Protein AF-A0A5K1CTC6-F1 (afdb_monomer)

Secondary structure (DSSP, 8-state):
----------EEEEEEEE--TTHHHHHHHHHHTSTT--EEEEEEEEETTEEEEEEEE-

Radius of gyration: 13.99 Å; Cα contacts (8 Å, |Δi|>4): 79; chains: 1; bounding box: 30×16×48 Å

Solvent-accessible surface area (backbone atoms only — not comparable to full-atom values): 3622 Å² total; per-residue (Å²): 133,85,83,78,82,79,74,92,52,82,43,82,47,76,49,75,45,75,62,54,94,63,48,68,60,54,52,51,53,54,54,64,66,40,85,86,44,46,80,79,47,74,48,80,47,76,57,95,66,25,34,40,40,39,33,39,34,59

pLDDT: mean 85.31, std 13.43, range [42.25, 95.38]

Structure (mmCIF, N/CA/C/O backbone):
data_AF-A0A5K1CTC6-F1
#
_entry.id   AF-A0A5K1CTC6-F1
#
loop_
_atom_site.group_PDB
_atom_site.id
_atom_site.type_symbol
_atom_site.label_atom_id
_atom_site.label_alt_id
_atom_site.label_comp_id
_atom_site.label_asym_id
_atom_site.label_entity_id
_atom_site.label_seq_id
_atom_site.pdbx_PDB_ins_code
_atom_site.Cartn_x
_atom_site.Cartn_y
_atom_site.Cartn_z
_atom_site.occupancy
_atom_site.B_iso_or_equiv
_atom_site.auth_seq_id
_atom_site.auth_comp_id
_atom_site.auth_asym_id
_atom_site.auth_atom_id
_atom_site.pdbx_PDB_model_num
ATOM 1 N N . MET A 1 1 ? 14.520 6.135 -32.068 1.00 42.25 1 MET A N 1
ATOM 2 C CA . MET A 1 1 ? 13.833 5.663 -30.848 1.00 42.25 1 MET A CA 1
ATOM 3 C C . MET A 1 1 ? 14.807 5.825 -29.699 1.00 42.25 1 MET A C 1
ATOM 5 O O . MET A 1 1 ? 15.878 5.236 -29.764 1.00 42.25 1 MET A O 1
ATOM 9 N N . ALA A 1 2 ? 14.507 6.691 -28.731 1.00 42.62 2 ALA A N 1
ATOM 10 C CA . ALA A 1 2 ? 15.316 6.792 -27.522 1.00 42.62 2 ALA A CA 1
ATOM 11 C C . ALA A 1 2 ? 15.021 5.557 -26.663 1.00 42.62 2 ALA A C 1
ATOM 13 O O . ALA A 1 2 ? 13.866 5.305 -26.332 1.00 42.62 2 ALA A O 1
ATOM 14 N N . VAL A 1 3 ? 16.047 4.758 -26.378 1.00 50.59 3 VAL A N 1
ATOM 15 C CA . VAL A 1 3 ? 15.945 3.638 -25.441 1.00 50.59 3 VAL A CA 1
ATOM 16 C C . VAL A 1 3 ? 15.919 4.253 -24.047 1.00 50.59 3 VAL A C 1
ATOM 18 O O . VAL A 1 3 ? 16.952 4.691 -23.545 1.00 50.59 3 VAL A O 1
ATOM 21 N N . VAL A 1 4 ? 14.731 4.365 -23.456 1.00 57.31 4 VAL A N 1
ATOM 22 C CA . VAL A 1 4 ? 14.591 4.704 -22.039 1.00 57.31 4 VAL A CA 1
ATOM 23 C C . VAL A 1 4 ? 14.994 3.452 -21.268 1.00 57.31 4 VAL A C 1
ATOM 25 O O . VAL A 1 4 ? 14.319 2.431 -21.350 1.00 57.31 4 VAL A O 1
ATOM 28 N N . ARG A 1 5 ? 16.145 3.497 -20.593 1.00 49.03 5 ARG A N 1
ATOM 29 C CA . ARG A 1 5 ? 16.504 2.488 -19.595 1.00 49.03 5 ARG A CA 1
ATOM 30 C C . ARG A 1 5 ? 15.701 2.795 -18.337 1.00 49.03 5 ARG A C 1
ATOM 32 O O . ARG A 1 5 ? 15.970 3.792 -17.675 1.00 49.03 5 ARG A O 1
ATOM 39 N N . THR A 1 6 ? 14.708 1.971 -18.048 1.00 58.81 6 THR A N 1
ATOM 40 C CA . THR A 1 6 ? 14.100 1.873 -16.724 1.00 58.81 6 THR A CA 1
ATOM 41 C C . THR A 1 6 ? 15.001 0.962 -15.900 1.00 58.81 6 THR A C 1
ATOM 43 O O . THR A 1 6 ? 14.997 -0.253 -16.087 1.00 58.81 6 THR A O 1
ATOM 46 N N . ASP A 1 7 ? 15.863 1.549 -15.073 1.00 64.31 7 ASP A N 1
ATOM 47 C CA . ASP A 1 7 ? 16.585 0.774 -14.066 1.00 64.31 7 ASP A CA 1
ATOM 48 C C . ASP A 1 7 ? 15.563 0.341 -13.002 1.00 64.31 7 ASP A C 1
ATOM 50 O O . ASP A 1 7 ? 14.860 1.191 -12.454 1.00 64.31 7 ASP A O 1
ATOM 54 N N . GLU A 1 8 ? 15.452 -0.962 -12.724 1.00 65.38 8 GLU A N 1
ATOM 55 C CA . GLU A 1 8 ? 14.610 -1.475 -11.634 1.00 65.38 8 GLU A CA 1
ATOM 56 C C . GLU A 1 8 ? 15.122 -0.892 -10.308 1.00 65.38 8 GLU A C 1
ATOM 58 O O . GLU A 1 8 ? 16.227 -1.210 -9.8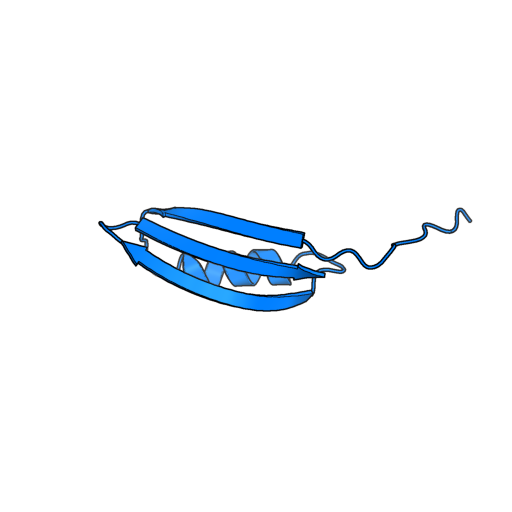59 1.00 65.38 8 GLU A O 1
ATOM 63 N N . CYS A 1 9 ? 14.344 0.005 -9.701 1.00 76.44 9 CYS A N 1
ATOM 64 C CA . CYS A 1 9 ? 14.712 0.704 -8.475 1.00 76.44 9 CYS A CA 1
ATOM 65 C C . CYS A 1 9 ? 13.719 0.353 -7.373 1.00 76.44 9 CYS A C 1
ATOM 67 O O . CYS A 1 9 ? 12.516 0.473 -7.556 1.00 76.44 9 CYS A O 1
ATOM 69 N N . GLU A 1 10 ? 14.222 -0.043 -6.207 1.00 84.44 10 GLU A N 1
ATOM 70 C CA . GLU A 1 10 ? 13.378 -0.283 -5.039 1.00 84.44 10 GLU A CA 1
ATOM 71 C C . GLU A 1 10 ? 13.092 1.044 -4.316 1.00 84.44 10 GLU A C 1
ATOM 73 O O . GLU A 1 10 ? 14.015 1.774 -3.937 1.00 84.44 10 GLU A O 1
ATOM 78 N N . PHE A 1 11 ? 11.814 1.355 -4.100 1.00 86.81 11 PHE A N 1
ATOM 79 C CA . PHE A 1 11 ? 11.368 2.543 -3.373 1.00 86.81 11 PHE A CA 1
ATOM 80 C C . PHE A 1 11 ? 10.563 2.179 -2.126 1.00 86.81 11 PHE A C 1
ATOM 82 O O . PHE A 1 11 ? 9.764 1.243 -2.108 1.00 86.81 11 PHE A O 1
ATOM 89 N N . PHE A 1 12 ? 10.709 3.005 -1.089 1.00 90.19 12 PHE A N 1
ATOM 90 C CA . PHE A 1 12 ? 9.941 2.906 0.149 1.00 90.19 12 PHE A CA 1
ATOM 91 C C . PHE A 1 12 ? 8.900 4.023 0.213 1.00 90.19 12 PHE A C 1
ATOM 93 O O . PHE A 1 12 ? 9.235 5.203 0.345 1.00 90.19 12 PHE A O 1
ATOM 100 N N . VAL A 1 13 ? 7.622 3.655 0.162 1.00 90.50 13 VAL A N 1
ATOM 101 C CA . VAL A 1 13 ? 6.491 4.583 0.251 1.00 90.50 13 VAL A CA 1
ATOM 102 C C . VAL A 1 13 ? 5.901 4.533 1.654 1.00 90.50 13 VAL A C 1
ATOM 104 O O . VAL A 1 13 ? 5.550 3.465 2.149 1.00 90.50 13 VAL A O 1
ATOM 107 N N . LYS A 1 14 ? 5.740 5.696 2.294 1.00 93.44 14 LYS A N 1
ATOM 108 C CA . LYS A 1 14 ? 5.039 5.834 3.577 1.00 93.44 14 LYS A CA 1
ATOM 109 C C . LYS A 1 14 ? 3.891 6.828 3.450 1.00 93.44 14 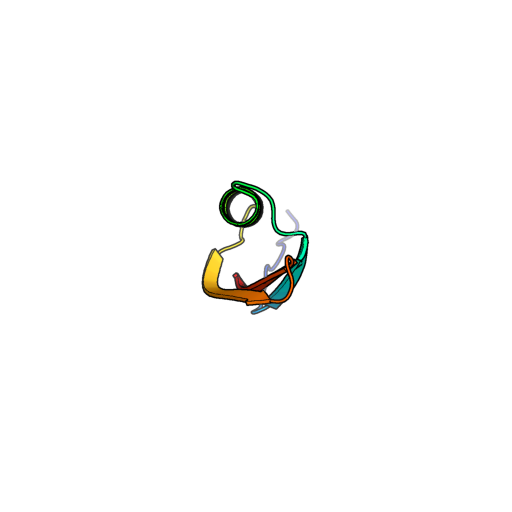LYS A C 1
ATOM 111 O O . LYS A 1 14 ? 4.114 8.002 3.170 1.00 93.44 14 LYS A O 1
ATOM 116 N N . ILE A 1 15 ? 2.674 6.366 3.710 1.00 92.12 15 ILE A N 1
ATOM 117 C CA . ILE A 1 15 ? 1.447 7.161 3.652 1.00 92.12 15 ILE A CA 1
ATOM 118 C C . ILE A 1 15 ? 0.837 7.203 5.046 1.00 92.12 15 ILE A C 1
ATOM 120 O O . ILE A 1 15 ? 0.475 6.171 5.608 1.00 92.12 15 ILE A O 1
ATOM 124 N N . ILE A 1 16 ? 0.706 8.411 5.593 1.00 94.00 16 ILE A N 1
ATOM 125 C CA . ILE A 1 16 ? 0.037 8.660 6.869 1.00 94.00 16 ILE A CA 1
ATOM 126 C C . ILE A 1 16 ? -1.188 9.520 6.589 1.00 94.00 16 ILE A C 1
ATOM 128 O O . ILE A 1 16 ? -1.062 10.627 6.067 1.00 94.00 16 ILE A O 1
ATOM 132 N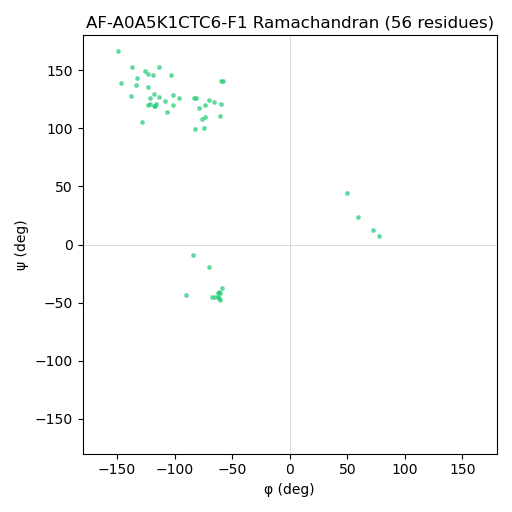 N . CYS A 1 17 ? -2.377 9.036 6.936 1.00 92.81 17 CYS A N 1
ATOM 133 C CA . CYS A 1 17 ? -3.601 9.815 6.771 1.00 92.81 17 CYS A CA 1
ATOM 134 C C . CYS A 1 17 ? -4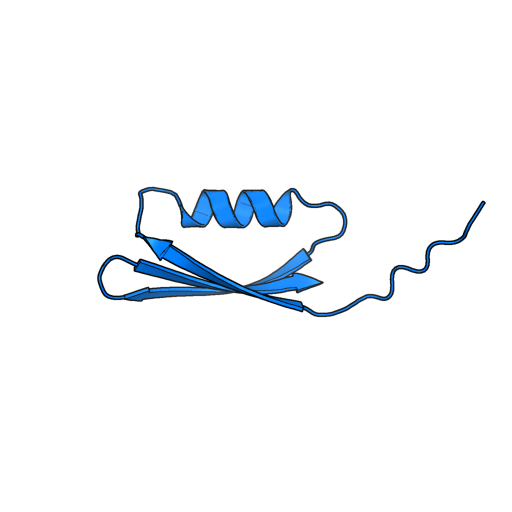.644 9.466 7.832 1.00 92.81 17 CYS A C 1
ATOM 136 O O . CYS A 1 17 ? -4.528 8.466 8.535 1.00 92.81 17 CYS A O 1
ATOM 138 N N . LYS A 1 18 ? -5.690 10.290 7.957 1.00 95.38 18 LYS A N 1
ATOM 139 C CA . LYS A 1 18 ? -6.819 9.980 8.844 1.00 95.38 18 LYS A CA 1
ATOM 140 C C . LYS A 1 18 ? -7.484 8.671 8.423 1.00 95.38 18 LYS A C 1
ATOM 142 O O . LYS A 1 18 ? -7.649 8.402 7.231 1.00 95.38 18 LYS A O 1
ATOM 147 N N . ALA A 1 19 ? -7.884 7.874 9.406 1.00 92.25 19 ALA A N 1
ATOM 148 C CA . ALA A 1 19 ? -8.643 6.662 9.175 1.00 92.25 19 ALA A CA 1
ATOM 149 C C . ALA A 1 19 ? -10.019 7.030 8.607 1.00 92.25 19 ALA A C 1
ATOM 151 O O . ALA A 1 19 ? -10.789 7.779 9.207 1.00 92.25 19 ALA A O 1
ATOM 152 N N . ALA A 1 20 ? -10.321 6.491 7.431 1.00 92.81 20 ALA A N 1
ATOM 153 C CA . ALA A 1 20 ? -11.614 6.607 6.780 1.00 92.81 20 ALA A CA 1
ATOM 154 C C . ALA A 1 20 ? -12.001 5.248 6.192 1.00 92.81 20 ALA A C 1
ATOM 156 O O . ALA A 1 20 ? -11.142 4.428 5.856 1.00 92.81 20 ALA A O 1
ATOM 157 N N . LYS A 1 21 ? -13.302 4.979 6.067 1.00 92.12 21 LYS A N 1
ATOM 158 C CA . LYS A 1 21 ? -13.781 3.690 5.557 1.00 92.12 21 LYS A CA 1
ATOM 159 C C . LYS A 1 21 ? -13.256 3.458 4.134 1.00 92.12 21 LYS A C 1
ATOM 161 O O . LYS A 1 21 ? -13.525 4.250 3.239 1.00 92.12 21 LYS A O 1
ATOM 166 N N . GLY A 1 22 ? -12.518 2.365 3.939 1.00 92.12 22 GLY A N 1
ATOM 167 C CA . GLY A 1 22 ? -11.993 1.961 2.630 1.00 92.12 22 GLY A CA 1
ATOM 168 C C . GLY A 1 22 ? -10.767 2.737 2.135 1.00 92.12 22 GLY A C 1
ATOM 169 O O . GLY A 1 22 ? -10.351 2.514 1.001 1.00 92.12 22 GLY A O 1
ATOM 170 N N . ILE A 1 23 ? -10.164 3.614 2.951 1.00 91.69 23 ILE A N 1
ATOM 171 C CA . ILE A 1 23 ? -9.004 4.414 2.524 1.00 91.69 23 ILE A CA 1
ATOM 172 C C . ILE A 1 23 ? -7.801 3.544 2.135 1.00 91.69 23 ILE A C 1
ATOM 174 O O . ILE A 1 23 ? -7.183 3.798 1.111 1.00 91.69 23 ILE A O 1
ATOM 178 N N . VAL A 1 24 ? -7.524 2.477 2.892 1.00 90.81 24 VAL A N 1
ATOM 179 C CA . VAL A 1 24 ? -6.412 1.549 2.618 1.00 90.81 24 VAL A CA 1
ATOM 180 C C . VAL A 1 24 ? -6.577 0.897 1.248 1.00 90.81 24 VAL A C 1
ATOM 182 O O . VAL A 1 24 ? -5.648 0.901 0.452 1.00 90.81 24 VAL A O 1
ATOM 185 N N . VAL A 1 25 ? -7.780 0.391 0.960 1.00 91.69 25 VAL A N 1
ATOM 186 C CA . VAL A 1 25 ? -8.090 -0.268 -0.315 1.00 91.69 25 VAL A CA 1
ATOM 187 C C . VAL A 1 25 ? -7.911 0.706 -1.474 1.00 91.69 25 VAL A C 1
ATOM 189 O O . VAL A 1 25 ? -7.249 0.370 -2.445 1.00 91.69 25 VAL A O 1
ATOM 192 N N . ARG A 1 26 ? -8.428 1.937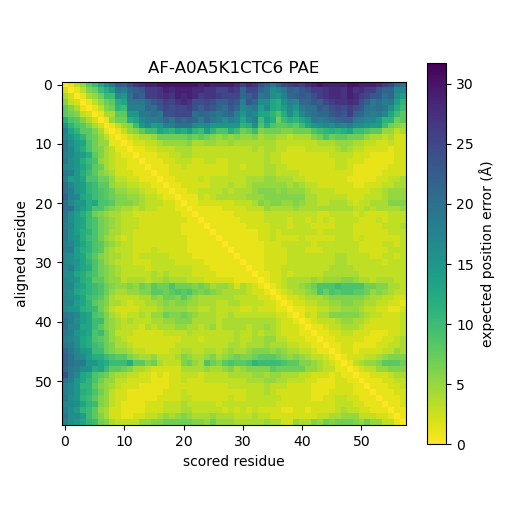 -1.352 1.00 93.88 26 ARG A N 1
ATOM 193 C CA . ARG A 1 26 ? -8.240 2.967 -2.385 1.00 93.88 26 ARG A CA 1
ATOM 194 C C . ARG A 1 26 ? -6.775 3.313 -2.613 1.00 93.88 26 ARG A C 1
ATOM 196 O O . ARG A 1 26 ? -6.381 3.501 -3.753 1.00 93.88 26 ARG A O 1
ATOM 203 N N . VAL A 1 27 ? -5.986 3.427 -1.548 1.00 90.38 27 VAL A N 1
ATOM 204 C CA . VAL A 1 27 ? -4.561 3.754 -1.662 1.00 90.38 27 VAL A CA 1
ATOM 205 C C . VAL A 1 27 ? -3.806 2.640 -2.387 1.00 90.38 27 VAL A C 1
ATOM 207 O O . VAL A 1 27 ? -3.046 2.940 -3.300 1.00 90.38 27 VAL A O 1
ATOM 21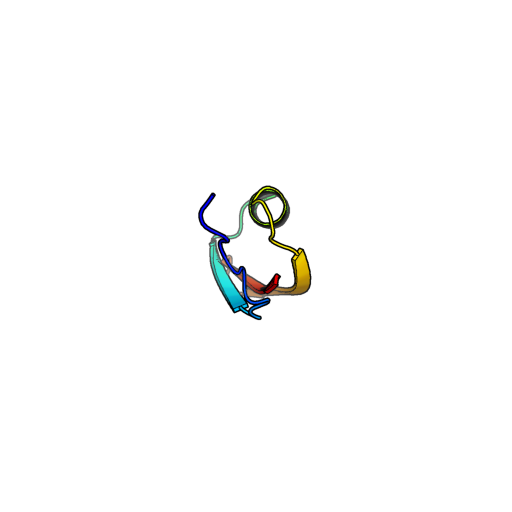0 N N . LEU A 1 28 ? -4.052 1.375 -2.035 1.00 88.88 28 LEU A N 1
ATOM 211 C CA . LEU A 1 28 ? -3.440 0.237 -2.725 1.00 88.88 28 LEU A CA 1
ATOM 212 C C . LEU A 1 28 ? -3.859 0.181 -4.199 1.00 88.88 28 LEU A C 1
ATOM 214 O O . LEU A 1 28 ? -2.996 0.090 -5.058 1.00 88.88 28 LEU A O 1
ATOM 218 N N . GLN A 1 29 ? -5.148 0.367 -4.497 1.00 91.38 29 GLN A N 1
ATOM 219 C CA . GLN A 1 29 ? -5.646 0.416 -5.877 1.00 91.38 29 GLN A CA 1
ATOM 220 C C . GLN A 1 29 ? -4.998 1.526 -6.711 1.00 91.38 29 GLN A C 1
ATOM 222 O O . GLN A 1 29 ? -4.753 1.333 -7.895 1.00 91.38 29 GLN A O 1
ATOM 227 N N . VAL A 1 30 ? -4.731 2.696 -6.118 1.00 90.56 30 VAL A N 1
ATOM 228 C CA . VAL A 1 30 ? -4.024 3.781 -6.814 1.00 90.56 30 VAL A CA 1
ATOM 229 C C . VAL A 1 30 ? -2.579 3.384 -7.094 1.00 90.56 30 VAL A C 1
ATOM 231 O O . VAL A 1 30 ? -2.119 3.591 -8.211 1.00 90.56 30 VAL A O 1
ATOM 234 N N . LEU A 1 31 ? -1.880 2.798 -6.119 1.00 87.75 31 LEU A N 1
ATOM 235 C CA . LEU A 1 31 ? -0.502 2.336 -6.308 1.00 87.75 31 LEU A CA 1
ATOM 236 C C . LEU A 1 31 ? -0.408 1.246 -7.387 1.00 87.75 31 LEU A C 1
ATOM 238 O O . LEU A 1 31 ? 0.470 1.324 -8.232 1.00 87.75 31 LEU A O 1
ATOM 242 N N . GLU A 1 32 ? -1.346 0.298 -7.404 1.00 87.75 32 GLU A N 1
ATOM 243 C CA . GLU A 1 32 ? -1.444 -0.758 -8.425 1.00 87.75 32 GLU A CA 1
ATOM 244 C C . GLU A 1 32 ? -1.883 -0.237 -9.805 1.00 87.75 32 GLU A C 1
ATOM 246 O O . GLU A 1 32 ? -1.700 -0.924 -10.804 1.00 87.75 32 GLU A O 1
ATOM 251 N N . SER A 1 33 ? -2.489 0.956 -9.881 1.00 91.19 33 SER A N 1
ATOM 252 C CA . SER A 1 33 ? -2.906 1.567 -11.153 1.00 91.19 33 SER A CA 1
ATOM 253 C C . SER A 1 33 ? -1.794 2.331 -11.874 1.00 91.19 33 SER A C 1
ATOM 255 O O . SER A 1 33 ? -2.010 2.799 -12.991 1.00 91.19 33 SER A O 1
ATOM 257 N N . LEU A 1 34 ? -0.644 2.520 -11.224 1.00 86.56 34 LEU A N 1
ATOM 258 C CA . LEU A 1 34 ? 0.514 3.171 -11.823 1.00 86.56 34 LEU A CA 1
ATOM 259 C C . LEU A 1 34 ? 1.267 2.149 -12.680 1.00 86.56 34 LEU A C 1
ATOM 261 O O . LEU A 1 34 ? 1.615 1.074 -12.196 1.00 86.56 34 LEU A O 1
ATOM 265 N N . ASP A 1 35 ? 1.505 2.494 -13.948 1.00 83.19 35 ASP A N 1
ATOM 266 C CA . ASP A 1 35 ? 2.287 1.655 -14.857 1.00 83.19 35 ASP A CA 1
ATOM 267 C C . ASP A 1 35 ? 3.689 1.411 -14.281 1.00 83.19 35 ASP A C 1
ATOM 269 O O . ASP A 1 35 ? 4.297 2.311 -13.699 1.00 83.19 35 ASP A O 1
ATOM 273 N N . ASP A 1 36 ? 4.178 0.183 -14.457 1.00 82.88 36 ASP A N 1
ATOM 274 C CA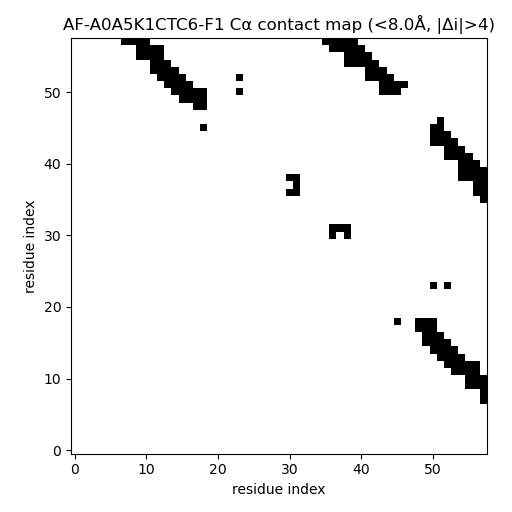 . ASP A 1 36 ? 5.498 -0.272 -14.011 1.00 82.88 36 ASP A CA 1
ATOM 275 C C . ASP A 1 36 ? 5.741 -0.174 -12.492 1.00 82.88 36 ASP A C 1
ATOM 277 O O . ASP A 1 36 ? 6.891 -0.131 -12.070 1.00 82.88 36 ASP A O 1
ATOM 281 N N . ILE A 1 37 ? 4.682 -0.175 -11.665 1.00 85.62 37 ILE A N 1
ATOM 282 C CA . ILE A 1 37 ? 4.798 -0.287 -10.203 1.00 85.62 37 ILE A CA 1
ATOM 283 C C . ILE A 1 37 ? 4.319 -1.654 -9.715 1.00 85.62 37 ILE A C 1
ATOM 285 O O . ILE A 1 37 ? 3.158 -2.030 -9.886 1.00 85.62 37 ILE A O 1
ATOM 289 N N . SER A 1 38 ? 5.192 -2.373 -9.011 1.00 86.94 38 SER A N 1
ATOM 290 C CA . SER A 1 38 ? 4.857 -3.624 -8.324 1.00 86.94 38 SER A CA 1
ATOM 291 C C . SER A 1 38 ? 5.056 -3.500 -6.816 1.00 86.94 38 SER A C 1
ATOM 293 O O . SER A 1 38 ? 6.170 -3.308 -6.330 1.00 86.94 38 SER A O 1
ATOM 295 N N . ILE A 1 39 ? 3.983 -3.688 -6.046 1.00 88.69 39 ILE A N 1
ATOM 296 C CA . ILE A 1 39 ? 4.038 -3.717 -4.579 1.00 88.69 39 ILE A CA 1
ATOM 297 C C . ILE A 1 39 ? 4.559 -5.085 -4.117 1.00 88.69 39 ILE A C 1
ATOM 299 O O . ILE A 1 39 ? 3.904 -6.101 -4.331 1.00 88.69 39 ILE A O 1
ATOM 303 N N . GLN A 1 40 ? 5.712 -5.121 -3.446 1.00 88.31 40 GLN A N 1
ATOM 304 C CA . GLN A 1 40 ? 6.298 -6.371 -2.927 1.00 88.31 40 GLN A CA 1
ATOM 305 C C . GLN A 1 40 ? 5.828 -6.695 -1.513 1.00 88.31 40 GLN A C 1
ATOM 307 O O . GLN A 1 40 ? 5.518 -7.836 -1.175 1.00 88.31 40 GLN A O 1
ATOM 312 N N . ALA A 1 41 ? 5.802 -5.675 -0.661 1.00 86.50 41 ALA A N 1
ATOM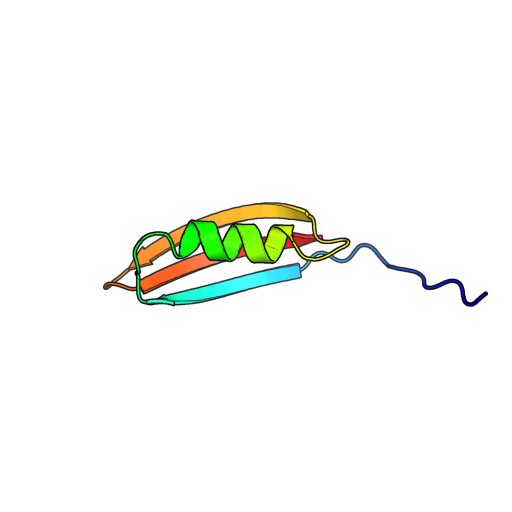 313 C CA . ALA A 1 41 ? 5.428 -5.810 0.732 1.00 86.50 41 ALA A CA 1
ATOM 314 C C . ALA A 1 41 ? 4.712 -4.546 1.184 1.00 86.50 41 ALA A C 1
ATOM 316 O O . ALA A 1 41 ? 5.146 -3.436 0.880 1.00 86.50 41 ALA A O 1
ATOM 317 N N . SER A 1 42 ? 3.653 -4.725 1.966 1.00 90.81 42 SER A N 1
ATOM 318 C CA . SER A 1 42 ? 2.934 -3.634 2.608 1.00 90.81 42 SER A CA 1
ATOM 319 C C . SER A 1 42 ? 2.679 -3.974 4.065 1.00 90.81 42 SER A C 1
ATOM 321 O O . SER A 1 42 ? 2.276 -5.085 4.403 1.00 90.81 42 SER A O 1
ATOM 323 N N . ASN A 1 43 ? 2.872 -2.988 4.929 1.00 93.56 43 ASN A N 1
ATOM 324 C CA . ASN A 1 43 ? 2.505 -3.052 6.331 1.00 93.56 43 ASN A CA 1
ATOM 325 C C . ASN A 1 43 ? 1.564 -1.895 6.661 1.00 93.56 43 ASN A C 1
ATOM 327 O O . ASN A 1 43 ? 1.789 -0.753 6.257 1.00 93.56 43 ASN A O 1
ATOM 331 N N . LEU A 1 44 ? 0.510 -2.205 7.407 1.00 93.56 44 LEU A N 1
ATOM 332 C CA . LEU A 1 44 ? -0.514 -1.260 7.815 1.00 93.56 44 LEU A CA 1
ATOM 333 C C . LEU A 1 44 ? -0.579 -1.230 9.336 1.00 93.56 44 LEU A C 1
ATOM 335 O O . LEU A 1 44 ? -0.811 -2.249 9.981 1.00 93.56 44 LEU A O 1
ATOM 339 N N . THR A 1 45 ? -0.462 -0.036 9.901 1.00 94.19 45 THR A N 1
ATOM 340 C CA . THR A 1 45 ? -0.736 0.205 11.320 1.00 94.19 45 THR A CA 1
ATOM 341 C C . THR A 1 45 ? -1.799 1.287 11.463 1.00 94.19 45 THR A C 1
ATOM 343 O O . THR A 1 45 ? -1.893 2.190 10.631 1.00 94.19 45 THR A O 1
ATOM 346 N N . ALA A 1 46 ? -2.628 1.185 12.500 1.00 91.94 46 ALA A N 1
ATOM 347 C CA . ALA A 1 46 ? -3.630 2.188 12.833 1.00 91.94 46 ALA A CA 1
ATOM 348 C C . ALA A 1 46 ? -3.366 2.698 14.251 1.00 91.94 46 ALA A C 1
ATOM 350 O O . ALA A 1 46 ? -3.340 1.911 15.195 1.00 91.94 46 ALA A O 1
ATOM 351 N N . VAL A 1 47 ? -3.140 4.002 14.392 1.00 91.19 47 VAL A N 1
ATOM 352 C CA . VAL A 1 47 ? -2.782 4.644 15.663 1.00 91.19 47 VAL A CA 1
ATOM 353 C C . VAL A 1 47 ? -3.560 5.948 15.771 1.00 91.19 47 VAL A C 1
ATOM 355 O O . VAL A 1 47 ? -3.557 6.741 14.834 1.00 91.19 47 VAL A O 1
ATOM 358 N N . GLU A 1 48 ? -4.260 6.154 16.889 1.00 91.50 48 GLU A N 1
ATOM 359 C CA . GLU A 1 48 ? -4.938 7.424 17.212 1.00 91.50 48 GLU A CA 1
ATOM 360 C C . GLU A 1 48 ? -5.824 7.976 16.073 1.00 91.50 48 GLU A C 1
ATOM 362 O O . GLU A 1 48 ? -5.776 9.153 15.713 1.00 91.50 48 GLU A O 1
ATOM 367 N N . GLY A 1 49 ? -6.622 7.108 15.441 1.00 91.56 49 GLY A N 1
ATOM 368 C CA . GLY A 1 49 ? -7.520 7.509 14.349 1.00 91.56 49 GLY A CA 1
ATOM 369 C C . GLY A 1 49 ? -6.816 7.843 13.029 1.00 91.56 49 GLY A C 1
ATOM 370 O O . GLY A 1 49 ? -7.453 8.374 12.120 1.00 91.56 49 GLY A O 1
ATOM 371 N N . HIS A 1 50 ? -5.533 7.516 12.896 1.00 94.19 50 HIS A N 1
ATOM 372 C CA . HIS A 1 50 ? -4.768 7.594 11.657 1.00 94.19 50 HIS A CA 1
ATOM 373 C C . HIS A 1 50 ? -4.370 6.197 11.191 1.00 94.19 50 HIS A C 1
ATOM 375 O O . HIS A 1 50 ? -4.215 5.276 11.992 1.00 94.19 50 HIS A O 1
ATOM 381 N N . ILE A 1 51 ? -4.198 6.050 9.883 1.00 94.69 51 ILE A N 1
ATOM 382 C CA . ILE A 1 51 ? -3.544 4.901 9.275 1.00 94.69 51 ILE A CA 1
ATOM 383 C C . ILE A 1 51 ? -2.129 5.287 8.855 1.00 94.69 51 ILE A C 1
ATOM 385 O O . ILE A 1 51 ? -1.877 6.418 8.438 1.00 94.69 51 ILE A O 1
ATOM 389 N N . ASN A 1 52 ? -1.218 4.332 8.955 1.00 94.62 52 ASN A N 1
ATOM 390 C CA . ASN A 1 52 ? 0.149 4.419 8.477 1.00 94.62 52 ASN A CA 1
ATOM 391 C C . ASN A 1 52 ? 0.413 3.182 7.616 1.00 94.62 52 ASN A C 1
ATOM 393 O O . ASN A 1 52 ? 0.517 2.069 8.139 1.00 94.62 52 ASN A O 1
ATOM 397 N N . LEU A 1 53 ? 0.452 3.396 6.303 1.00 93.62 53 LEU A N 1
ATOM 398 C CA . LEU A 1 53 ? 0.757 2.389 5.298 1.00 93.62 53 LEU A CA 1
ATOM 399 C C . LEU A 1 53 ? 2.203 2.578 4.844 1.00 93.62 53 LEU A C 1
ATOM 401 O O . LEU A 1 53 ? 2.556 3.631 4.315 1.00 93.62 53 LEU A O 1
ATOM 405 N N . THR A 1 54 ? 3.022 1.555 5.026 1.00 93.69 54 THR A N 1
ATOM 406 C CA . THR A 1 54 ? 4.390 1.495 4.503 1.00 93.69 54 THR A CA 1
ATOM 407 C C . THR A 1 54 ? 4.466 0.402 3.456 1.00 93.69 54 THR A C 1
ATOM 409 O O . THR A 1 54 ? 4.087 -0.726 3.769 1.00 93.69 54 THR A O 1
ATOM 412 N N . SER A 1 55 ? 4.952 0.711 2.257 1.00 91.94 55 SER A N 1
ATOM 413 C CA . SER A 1 55 ? 5.094 -0.262 1.173 1.00 91.94 55 SER A CA 1
ATOM 414 C C . SER A 1 55 ? 6.467 -0.182 0.518 1.00 91.94 55 SER A C 1
ATOM 416 O O . SER A 1 55 ? 7.003 0.913 0.354 1.00 91.94 55 SER A O 1
ATOM 418 N N . THR A 1 56 ? 6.997 -1.335 0.126 1.00 91.69 56 THR A N 1
ATOM 419 C CA . THR A 1 56 ? 8.146 -1.453 -0.779 1.00 91.69 56 THR A CA 1
ATOM 420 C C . THR A 1 56 ? 7.618 -1.680 -2.191 1.00 91.69 56 THR A C 1
ATOM 422 O O . THR A 1 56 ? 6.809 -2.592 -2.395 1.00 91.69 56 THR A O 1
ATOM 425 N N . ILE A 1 57 ? 8.042 -0.843 -3.137 1.00 89.69 57 ILE A N 1
ATOM 426 C CA . ILE A 1 57 ? 7.629 -0.902 -4.544 1.00 89.69 57 ILE A CA 1
ATOM 427 C C . ILE A 1 57 ? 8.849 -0.982 -5.469 1.00 89.69 57 ILE A C 1
ATOM 429 O O . ILE A 1 57 ? 9.901 -0.444 -5.122 1.00 89.69 57 ILE A O 1
ATOM 433 N N . HIS A 1 58 ? 8.687 -1.642 -6.614 1.00 84.88 58 HIS A N 1
ATOM 434 C CA . HIS A 1 58 ? 9.640 -1.680 -7.731 1.00 84.88 58 HIS A CA 1
ATOM 435 C C . HIS A 1 58 ? 9.005 -1.047 -8.955 1.00 84.88 58 HIS A C 1
ATOM 437 O O . HIS A 1 58 ? 7.769 -1.228 -9.067 1.00 84.88 58 HIS A O 1
#

Foldseek 3Di:
DDPDDPDDDKDKDKDKDFDDPCPVVVVVVVQVPDPPKDWDDWDWDDDPRMIIIITIID

InterPro domains:
  IPR054502 Plant bHLH transcription factor, ACT-like domain [PF22754] (4-51)

Sequence (58 aa):
MAVVRTDECEFFVKIICKAAKGIVVRVLQVLESLDDISIQASNLTAVEGHINLTSTIH

Mean predicted aligned error: 6.29 Å

Nearest PDB structures (foldseek):
  1u8s-a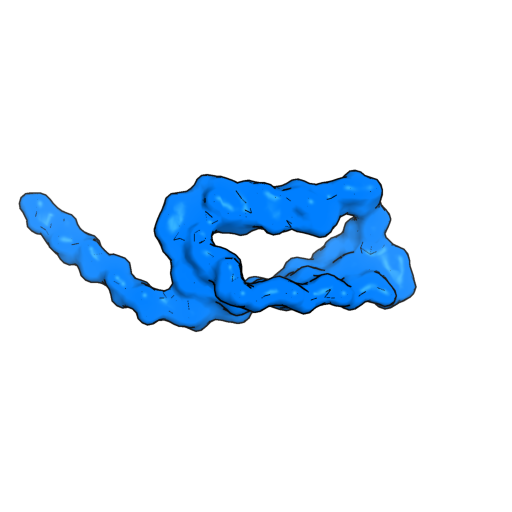ssembly1_A  TM=9.019E-01  e=1.600E-01  Vibrio cholerae
  3qwu-assembly1_B  TM=6.487E-01  e=1.497E-01  Aquifex aeolicus
  2wvb-assembly1_B  TM=6.406E-01  e=8.941E-01  Helicobacter pylori 26695
  2wve-assembly1_B  TM=6.215E-01  e=1.979E+00  Helicobacter pylori 26695
  9axh-assembly1_D  TM=4.545E-01  e=1.852E+00  Homo sapiens

Organism: NCBI:txid210225